Protein AF-G7GF65-F1 (afdb_monomer_lite)

Secondary structure (DSSP, 8-state):
--TTS-SS--PPPPP--SEEEETTEEEEEESSGGG-EEEEGGGTEEE--TT-EESB----TT--SHHHHHHHHHHHHHHHHT--SEE--SEE-TT---HHHHHHHHHHHHHHHHHHHHH-SSHHHHHHHHHHH-TT-B-HHHHHHHHHHHTTSS---

Structure (mmCIF, N/CA/C/O backbone):
data_AF-G7GF65-F1
#
_entry.id   AF-G7GF65-F1
#
loop_
_atom_site.group_PDB
_atom_site.id
_atom_site.type_symbol
_atom_site.label_atom_id
_atom_site.label_alt_id
_atom_site.label_comp_id
_atom_site.label_asym_id
_atom_site.label_entity_id
_atom_site.label_seq_id
_atom_site.pdbx_PDB_ins_code
_atom_site.Cartn_x
_atom_site.Cartn_y
_atom_site.Cartn_z
_atom_site.occupancy
_atom_site.B_iso_or_equiv
_atom_site.auth_seq_id
_atom_site.auth_comp_id
_atom_site.auth_asym_id
_atom_site.auth_atom_id
_atom_site.pdbx_PDB_model_num
ATOM 1 N N . MET A 1 1 ? 25.711 -28.243 7.981 1.00 64.56 1 MET A N 1
ATOM 2 C CA . MET A 1 1 ? 24.923 -28.020 6.746 1.00 64.56 1 MET A CA 1
ATOM 3 C C . MET A 1 1 ? 25.253 -29.138 5.763 1.00 64.56 1 MET A C 1
ATOM 5 O O . MET A 1 1 ? 26.380 -29.612 5.800 1.00 64.56 1 MET A O 1
ATOM 9 N N . GLY A 1 2 ? 24.280 -29.615 4.980 1.00 84.81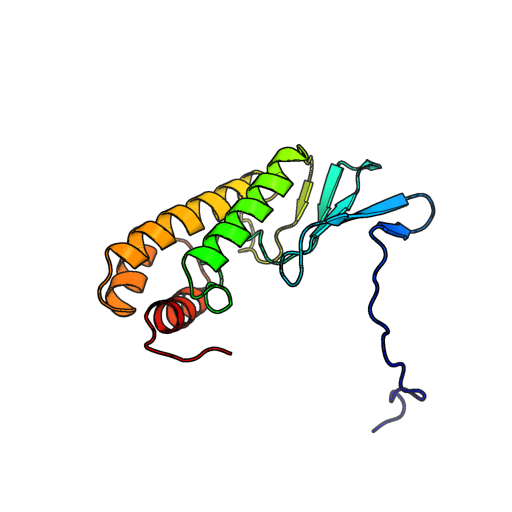 2 GLY A N 1
ATOM 10 C CA . GLY A 1 2 ? 24.457 -30.753 4.061 1.00 84.81 2 GLY A CA 1
ATOM 11 C C . GLY A 1 2 ? 25.065 -30.368 2.707 1.00 84.81 2 GLY A C 1
ATOM 12 O O . GLY A 1 2 ? 25.488 -29.232 2.514 1.00 84.81 2 GLY A O 1
ATOM 13 N N . ALA A 1 3 ? 25.050 -31.302 1.752 1.00 86.62 3 ALA A N 1
ATOM 14 C CA . ALA A 1 3 ? 25.662 -31.158 0.423 1.00 86.62 3 ALA A CA 1
ATOM 15 C C . ALA A 1 3 ? 25.156 -29.965 -0.422 1.00 86.62 3 ALA A C 1
ATOM 17 O O . ALA A 1 3 ? 25.845 -29.544 -1.343 1.00 86.62 3 ALA A O 1
ATOM 18 N N . ASN A 1 4 ? 23.993 -29.393 -0.091 1.00 85.19 4 ASN A N 1
ATOM 19 C CA . ASN A 1 4 ? 23.389 -28.256 -0.802 1.00 85.19 4 ASN A CA 1
ATOM 20 C C . ASN A 1 4 ? 23.669 -26.896 -0.139 1.00 85.19 4 ASN A C 1
ATOM 22 O O . ASN A 1 4 ? 23.006 -25.906 -0.444 1.00 85.19 4 ASN A O 1
ATOM 26 N N . ALA A 1 5 ? 24.597 -26.837 0.818 1.00 88.88 5 ALA A N 1
ATOM 27 C CA . ALA A 1 5 ? 24.979 -25.572 1.424 1.00 88.88 5 ALA A CA 1
ATOM 28 C C . ALA A 1 5 ? 25.674 -24.669 0.385 1.00 88.88 5 ALA A C 1
ATOM 30 O O . ALA A 1 5 ? 26.525 -25.160 -0.362 1.00 88.88 5 ALA A O 1
ATOM 31 N N . PRO A 1 6 ? 25.376 -23.357 0.346 1.00 86.44 6 PRO A N 1
ATOM 32 C CA . PRO A 1 6 ? 26.118 -22.424 -0.491 1.00 86.44 6 PRO A CA 1
ATOM 33 C C . PRO A 1 6 ? 27.617 -22.496 -0.177 1.00 86.44 6 PRO A C 1
ATOM 35 O O . PRO A 1 6 ? 28.022 -22.352 0.975 1.00 86.44 6 PRO A O 1
ATOM 38 N N . SER A 1 7 ? 28.453 -22.684 -1.199 1.00 89.62 7 SER A N 1
ATOM 39 C CA . SER A 1 7 ? 29.918 -22.694 -1.054 1.00 89.62 7 SER A CA 1
ATOM 40 C C . SER A 1 7 ? 30.519 -21.291 -0.919 1.00 89.62 7 SER A C 1
ATOM 42 O O . SER A 1 7 ? 31.698 -21.141 -0.601 1.00 89.62 7 SER A O 1
ATOM 44 N N . LYS A 1 8 ? 29.711 -20.252 -1.159 1.00 89.81 8 LYS A N 1
ATOM 45 C CA . LYS A 1 8 ? 30.100 -18.847 -1.085 1.00 89.81 8 LYS A CA 1
ATOM 46 C C . LYS A 1 8 ? 28.969 -18.020 -0.490 1.00 89.81 8 LYS A C 1
ATOM 48 O O . LYS A 1 8 ? 27.815 -18.152 -0.891 1.00 89.81 8 LYS A O 1
ATOM 53 N N . ILE A 1 9 ? 29.330 -17.115 0.412 1.00 88.50 9 ILE A N 1
ATOM 54 C CA . ILE A 1 9 ? 28.440 -16.051 0.870 1.00 88.50 9 ILE A CA 1
ATOM 55 C C . ILE A 1 9 ? 28.553 -14.901 -0.131 1.00 88.50 9 ILE A C 1
ATOM 57 O O . ILE A 1 9 ? 29.642 -14.376 -0.369 1.00 88.50 9 ILE A O 1
ATOM 61 N N . ILE A 1 10 ? 27.430 -14.526 -0.737 1.00 89.94 10 ILE A N 1
ATOM 62 C CA . ILE A 1 10 ? 27.323 -13.332 -1.575 1.00 89.94 10 ILE A CA 1
ATOM 63 C C . ILE A 1 10 ? 26.565 -12.293 -0.758 1.00 89.94 10 ILE A C 1
ATOM 65 O O . ILE A 1 10 ? 25.417 -12.523 -0.389 1.00 89.94 10 ILE A O 1
ATOM 69 N N . VAL A 1 11 ? 27.213 -11.165 -0.464 1.00 92.31 11 VAL A N 1
ATOM 70 C CA . VAL A 1 11 ? 26.577 -10.033 0.219 1.00 92.31 11 VAL A CA 1
ATOM 71 C C . VAL A 1 11 ? 26.022 -9.084 -0.848 1.00 92.31 11 VAL A C 1
ATOM 73 O O . VAL A 1 11 ? 26.811 -8.568 -1.645 1.00 92.31 11 VAL A O 1
ATOM 76 N N . PRO A 1 12 ? 24.698 -8.852 -0.909 1.00 91.62 12 PRO A N 1
ATOM 77 C CA . PRO A 1 12 ? 24.117 -7.898 -1.848 1.00 91.62 12 PRO A CA 1
ATOM 78 C C . PRO A 1 12 ? 24.614 -6.475 -1.577 1.00 91.62 12 PRO A C 1
ATOM 80 O O . PRO A 1 12 ? 24.731 -6.057 -0.426 1.00 91.62 12 PRO A O 1
ATOM 83 N N . GLN A 1 13 ? 24.869 -5.714 -2.640 1.00 93.06 13 GLN A N 1
ATOM 84 C CA . GLN A 1 13 ? 25.108 -4.274 -2.546 1.00 93.06 13 GLN A CA 1
ATOM 85 C C . GLN A 1 13 ? 23.817 -3.512 -2.837 1.00 93.06 13 GLN A C 1
ATOM 87 O O . GLN A 1 13 ? 22.997 -3.952 -3.645 1.00 93.06 13 GLN A O 1
ATOM 92 N N . ALA A 1 14 ? 23.645 -2.359 -2.188 1.00 91.25 14 ALA A N 1
ATOM 93 C CA . ALA A 1 14 ? 22.496 -1.499 -2.430 1.00 91.25 14 ALA A CA 1
ATOM 94 C C . ALA A 1 14 ? 22.466 -1.046 -3.896 1.00 91.25 14 ALA A C 1
ATOM 96 O O . ALA A 1 14 ? 23.435 -0.488 -4.412 1.00 91.25 14 ALA A O 1
ATOM 97 N N . TYR A 1 15 ? 21.334 -1.270 -4.555 1.00 91.94 15 TYR A N 1
ATOM 98 C CA . TYR A 1 15 ? 21.120 -0.828 -5.923 1.00 91.94 15 TYR A CA 1
ATOM 99 C C . TYR A 1 15 ? 20.572 0.602 -5.927 1.00 91.94 15 TYR A C 1
ATOM 101 O O . TYR A 1 15 ? 19.498 0.855 -5.387 1.00 91.94 15 TYR A O 1
ATOM 109 N N . THR A 1 16 ? 21.313 1.544 -6.512 1.00 92.81 16 THR A N 1
ATOM 110 C CA . THR A 1 16 ? 20.993 2.986 -6.453 1.00 92.81 16 THR A CA 1
ATOM 111 C C . THR A 1 16 ? 20.549 3.578 -7.789 1.00 92.81 16 THR A C 1
ATOM 113 O O . THR A 1 16 ? 20.157 4.746 -7.849 1.00 92.81 16 THR A O 1
ATOM 116 N N . ALA A 1 17 ? 20.595 2.800 -8.874 1.00 95.56 17 ALA A N 1
ATOM 117 C CA . ALA A 1 17 ? 20.122 3.263 -10.170 1.00 95.56 17 ALA A CA 1
ATOM 118 C C . ALA A 1 17 ? 18.590 3.373 -10.189 1.00 95.56 17 ALA A C 1
ATOM 120 O O . ALA A 1 17 ? 17.880 2.687 -9.458 1.00 95.56 17 ALA A O 1
ATOM 121 N N . LYS A 1 18 ? 18.072 4.235 -11.068 1.00 96.75 18 LYS A N 1
ATOM 122 C CA . LYS A 1 18 ? 16.625 4.458 -11.235 1.00 96.75 18 LYS A CA 1
ATOM 123 C C . LYS A 1 18 ? 15.968 3.489 -12.214 1.00 96.75 18 LYS A C 1
ATOM 125 O O . LYS A 1 18 ? 14.764 3.563 -12.428 1.00 96.75 18 LYS A O 1
ATOM 130 N N . THR A 1 19 ? 16.747 2.620 -12.844 1.00 97.44 19 THR A N 1
ATOM 131 C CA . THR A 1 19 ? 16.258 1.697 -13.864 1.00 97.44 19 THR A CA 1
ATOM 132 C C . THR A 1 19 ? 16.988 0.374 -13.765 1.00 97.44 19 THR A C 1
ATOM 134 O O . THR A 1 19 ? 18.210 0.382 -13.648 1.00 97.44 19 THR A O 1
ATOM 137 N N . LEU A 1 20 ? 16.262 -0.729 -13.907 1.00 96.12 20 LEU A N 1
ATOM 138 C CA . LEU A 1 20 ? 16.810 -2.048 -14.196 1.00 96.12 20 LEU A CA 1
ATOM 139 C C . LEU A 1 20 ? 16.743 -2.288 -15.708 1.00 96.12 20 LEU A C 1
ATOM 141 O O . LEU A 1 20 ? 15.831 -1.812 -16.392 1.00 96.12 20 LEU A O 1
ATOM 145 N N . LYS A 1 21 ? 17.712 -3.041 -16.223 1.00 96.38 21 LYS A N 1
ATOM 146 C CA . LYS A 1 21 ? 17.701 -3.555 -17.591 1.00 96.38 21 LYS A CA 1
ATOM 147 C C . LYS A 1 21 ? 17.469 -5.054 -17.543 1.00 96.38 21 LYS A C 1
ATOM 149 O O . LYS A 1 21 ? 18.194 -5.759 -1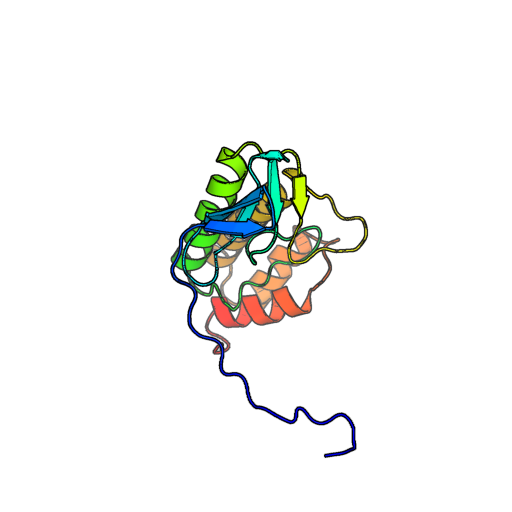6.845 1.00 96.38 21 LYS A O 1
ATOM 154 N N . LEU A 1 22 ? 16.470 -5.512 -18.284 1.00 94.94 22 LEU A N 1
ATOM 155 C CA . LEU A 1 22 ? 16.213 -6.926 -18.515 1.00 94.94 22 LEU A CA 1
ATOM 156 C C . LEU A 1 22 ? 16.145 -7.115 -20.024 1.00 94.94 22 LEU A C 1
ATOM 158 O O . LEU A 1 22 ? 15.166 -6.722 -20.647 1.00 94.94 22 LEU A O 1
ATOM 162 N N . GLU A 1 23 ? 17.219 -7.644 -20.610 1.00 95.12 23 GLU A N 1
ATOM 163 C CA . GLU A 1 23 ? 17.373 -7.718 -22.067 1.00 95.12 23 GLU A CA 1
ATOM 164 C C . GLU A 1 23 ? 17.172 -6.333 -22.721 1.00 95.12 23 GLU A C 1
ATOM 166 O O . GLU A 1 23 ? 17.880 -5.377 -22.390 1.00 95.12 23 GLU A O 1
ATOM 171 N N . ASN A 1 24 ? 16.192 -6.215 -23.622 1.00 94.75 24 ASN A N 1
ATOM 172 C CA . ASN A 1 24 ? 15.843 -4.978 -24.320 1.00 94.75 24 ASN A CA 1
ATOM 173 C C . ASN A 1 24 ? 14.850 -4.103 -23.532 1.00 94.75 24 ASN A C 1
ATOM 175 O O . ASN A 1 24 ? 14.560 -2.978 -23.944 1.00 94.75 24 ASN A O 1
ATOM 179 N N . GLU A 1 25 ? 14.359 -4.578 -22.386 1.00 96.75 25 GLU A N 1
ATOM 180 C CA . GLU A 1 25 ? 13.370 -3.885 -21.571 1.00 96.75 25 GLU A CA 1
ATOM 181 C C . GLU A 1 25 ? 14.016 -2.937 -20.560 1.00 96.75 25 GLU A C 1
ATOM 183 O O . GLU A 1 25 ? 15.017 -3.237 -19.898 1.00 96.75 25 GLU A O 1
ATOM 188 N N . THR A 1 26 ? 13.401 -1.763 -20.418 1.00 97.75 26 THR A N 1
ATOM 189 C CA . THR A 1 26 ? 13.708 -0.820 -19.338 1.00 97.75 26 THR A CA 1
ATOM 190 C C . THR A 1 26 ? 12.635 -0.938 -18.274 1.00 97.75 26 THR A C 1
ATOM 192 O O . THR A 1 26 ? 11.463 -0.705 -18.557 1.00 97.75 26 THR A O 1
ATOM 195 N N . ILE A 1 27 ? 13.043 -1.239 -17.047 1.00 98.38 27 ILE A N 1
ATOM 196 C CA . ILE A 1 27 ? 12.159 -1.250 -15.885 1.00 98.38 27 ILE A CA 1
ATOM 197 C C . ILE A 1 27 ? 12.540 -0.053 -15.023 1.00 98.38 27 ILE A C 1
ATOM 199 O O . ILE A 1 27 ? 13.659 0.025 -14.524 1.00 98.38 27 ILE A O 1
ATOM 203 N N . GLU A 1 28 ? 11.635 0.896 -14.851 1.00 98.38 28 GLU A N 1
ATOM 204 C CA . GLU A 1 28 ? 11.846 2.059 -13.997 1.00 98.38 28 GLU A CA 1
ATOM 205 C C . GLU A 1 28 ? 11.578 1.709 -12.532 1.00 98.38 28 GLU A C 1
ATOM 207 O O . GLU A 1 28 ? 10.552 1.121 -12.197 1.00 98.38 28 GLU A O 1
ATOM 212 N N . ILE A 1 29 ? 12.481 2.124 -11.647 1.00 97.50 29 ILE A N 1
ATOM 213 C CA . ILE A 1 29 ? 12.312 2.067 -10.196 1.00 97.50 29 ILE A CA 1
ATOM 214 C C . ILE A 1 29 ? 11.756 3.421 -9.747 1.00 97.50 29 ILE A C 1
ATOM 216 O O . ILE A 1 29 ? 12.404 4.462 -9.893 1.00 97.50 29 ILE A O 1
ATOM 220 N N . LYS A 1 30 ? 10.541 3.413 -9.201 1.00 97.31 30 LYS A N 1
ATOM 221 C CA . LYS A 1 30 ? 9.804 4.600 -8.745 1.00 97.31 30 LYS A CA 1
ATOM 222 C C . LYS A 1 30 ? 9.464 4.489 -7.260 1.00 97.31 30 LYS A C 1
ATOM 224 O O . LYS A 1 30 ? 9.615 3.433 -6.663 1.00 97.31 30 LYS A O 1
ATOM 229 N N . GLY A 1 31 ? 8.999 5.585 -6.663 1.00 93.75 31 GLY A N 1
ATOM 230 C CA . GLY A 1 31 ? 8.695 5.654 -5.229 1.00 93.75 31 GLY A CA 1
ATOM 231 C C . GLY A 1 31 ? 9.920 5.992 -4.378 1.00 93.75 31 GLY A C 1
ATOM 232 O O . GLY A 1 31 ? 10.937 6.461 -4.894 1.00 93.75 31 GLY A O 1
ATOM 233 N N . GLN A 1 32 ? 9.795 5.826 -3.063 1.00 90.38 32 GLN A N 1
ATOM 234 C CA . GLN A 1 32 ? 10.856 6.109 -2.096 1.00 90.38 32 GLN A CA 1
ATOM 235 C C . GLN A 1 32 ? 10.827 5.066 -0.981 1.00 90.38 32 GLN A C 1
ATOM 237 O O . GLN A 1 32 ? 9.749 4.722 -0.499 1.00 90.38 32 GLN A O 1
ATOM 242 N N . LYS A 1 33 ? 12.016 4.628 -0.552 1.00 89.50 33 LYS A N 1
ATOM 243 C CA . LYS A 1 33 ? 12.213 3.679 0.549 1.00 89.50 33 LYS A CA 1
ATOM 244 C C . LYS A 1 33 ? 11.347 2.412 0.390 1.00 89.50 33 LYS A C 1
ATOM 246 O O . LYS A 1 33 ? 11.433 1.741 -0.631 1.00 89.50 33 LYS A O 1
ATOM 251 N N . GLU A 1 34 ? 10.508 2.092 1.370 1.00 89.56 34 GLU A N 1
ATOM 252 C CA . GLU A 1 34 ? 9.654 0.903 1.420 1.00 89.56 34 GLU A CA 1
ATOM 253 C C . GLU A 1 34 ? 8.474 0.988 0.432 1.00 89.56 34 GLU A C 1
ATOM 255 O O . GLU A 1 34 ? 7.900 -0.030 0.052 1.00 89.56 34 GLU A O 1
ATOM 260 N N . LEU A 1 35 ? 8.145 2.193 -0.049 1.00 95.00 35 LEU A N 1
ATOM 261 C CA . LEU A 1 35 ? 7.084 2.457 -1.030 1.00 95.00 35 LEU A CA 1
ATOM 262 C C . LEU A 1 35 ? 7.600 2.462 -2.476 1.00 95.00 35 LEU A C 1
ATOM 264 O O . LEU A 1 35 ? 6.987 3.051 -3.371 1.00 95.00 35 LEU A O 1
ATOM 268 N N . THR A 1 36 ? 8.747 1.828 -2.715 1.00 95.75 36 THR A N 1
ATOM 269 C CA . THR A 1 36 ? 9.287 1.633 -4.057 1.00 95.75 36 THR A CA 1
ATOM 270 C C . THR A 1 36 ? 8.467 0.610 -4.848 1.00 95.75 36 THR A C 1
ATOM 272 O O . THR A 1 36 ? 8.083 -0.433 -4.328 1.00 95.75 36 THR A O 1
ATOM 275 N N . TYR A 1 37 ? 8.218 0.903 -6.124 1.00 97.38 37 TYR A N 1
ATOM 276 C CA . TYR A 1 37 ? 7.532 0.025 -7.076 1.00 97.38 37 TYR A CA 1
ATOM 277 C C . TYR A 1 37 ? 8.219 0.074 -8.444 1.00 97.38 37 TYR A C 1
ATOM 279 O O . TYR A 1 37 ? 8.963 1.015 -8.745 1.00 97.38 37 TYR A O 1
ATOM 287 N N . LEU A 1 38 ? 7.969 -0.935 -9.279 1.00 97.75 38 LEU A N 1
ATOM 288 C CA . LEU A 1 38 ? 8.528 -1.022 -10.624 1.00 97.75 38 LEU A CA 1
ATOM 289 C C . LEU A 1 38 ? 7.482 -0.628 -11.663 1.00 97.75 38 LEU A C 1
ATOM 291 O O . LEU A 1 38 ? 6.329 -1.052 -11.595 1.00 97.75 38 LEU A O 1
ATOM 295 N N . TRP A 1 39 ? 7.897 0.167 -12.641 1.00 98.38 39 TRP A N 1
ATOM 296 C CA . TRP A 1 39 ? 7.104 0.533 -13.807 1.00 98.38 39 TRP A CA 1
ATOM 297 C C . TRP A 1 39 ? 7.780 0.007 -15.067 1.00 98.38 39 TRP A C 1
ATOM 299 O O . TRP A 1 39 ? 8.956 0.273 -15.297 1.00 98.38 39 TRP A O 1
ATOM 309 N N . ILE A 1 40 ? 7.035 -0.732 -15.883 1.00 98.25 40 ILE A N 1
ATOM 310 C CA . ILE A 1 40 ? 7.512 -1.309 -17.141 1.00 98.25 40 ILE A CA 1
ATOM 311 C C . ILE A 1 40 ? 6.766 -0.596 -18.280 1.00 98.25 40 ILE A C 1
ATOM 313 O O . ILE A 1 40 ? 5.619 -0.956 -18.568 1.00 98.25 40 ILE A O 1
ATOM 317 N N . PRO A 1 41 ? 7.355 0.446 -18.908 1.00 98.06 41 PRO A N 1
ATOM 318 C CA . PRO A 1 41 ? 6.639 1.307 -19.849 1.00 98.06 41 PRO A CA 1
ATOM 319 C C . PRO A 1 41 ? 6.138 0.583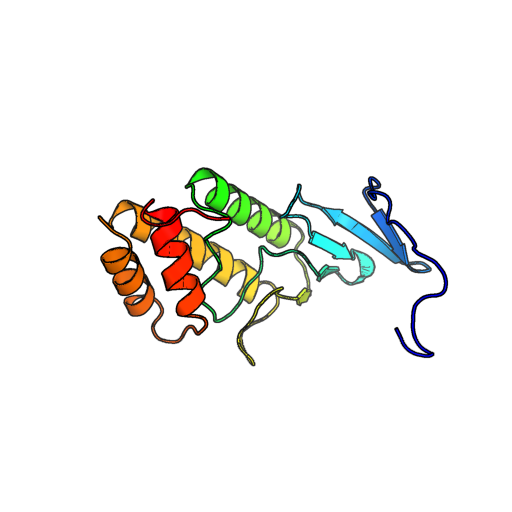 -21.102 1.00 98.06 41 PRO A C 1
ATOM 321 O O . PRO A 1 41 ? 5.036 0.872 -21.568 1.00 98.06 41 PRO A O 1
ATOM 324 N N . SER A 1 42 ? 6.924 -0.360 -21.628 1.00 97.75 42 SER A N 1
ATOM 325 C CA . SER A 1 42 ? 6.635 -1.108 -22.862 1.00 97.75 42 SER A CA 1
ATOM 326 C C . SER A 1 42 ? 5.311 -1.872 -22.804 1.00 97.75 42 SER A C 1
ATOM 328 O O . SER A 1 42 ? 4.565 -1.886 -23.780 1.00 97.75 42 SER A O 1
ATOM 330 N N . VAL A 1 43 ? 4.983 -2.433 -21.638 1.00 97.19 43 VAL A N 1
ATOM 331 C CA . VAL A 1 43 ? 3.747 -3.196 -21.382 1.00 97.19 43 VAL A CA 1
ATOM 332 C C . VAL A 1 43 ? 2.782 -2.480 -20.435 1.00 97.19 43 VAL A C 1
ATOM 334 O O . VAL A 1 43 ? 1.777 -3.046 -20.011 1.00 97.19 43 VAL A O 1
ATOM 337 N N . LYS A 1 44 ? 3.087 -1.229 -20.075 1.00 98.06 44 LYS A N 1
ATOM 338 C CA . LYS A 1 44 ? 2.318 -0.409 -19.132 1.00 98.06 44 LYS A CA 1
ATOM 339 C C . LYS A 1 44 ? 1.938 -1.156 -17.847 1.00 98.06 44 LYS A C 1
ATOM 341 O O . LYS A 1 44 ? 0.788 -1.083 -17.399 1.00 98.06 44 LYS A O 1
ATOM 346 N N . ALA A 1 45 ? 2.900 -1.865 -17.259 1.00 98.00 45 ALA A N 1
ATOM 347 C CA . ALA A 1 45 ? 2.690 -2.666 -16.059 1.00 98.00 45 ALA A CA 1
ATOM 348 C C . ALA A 1 45 ? 3.353 -2.037 -14.832 1.00 98.00 45 ALA A C 1
ATOM 350 O O . ALA A 1 45 ? 4.525 -1.661 -14.877 1.00 98.00 45 ALA A O 1
ATOM 351 N N . VAL A 1 46 ? 2.613 -1.963 -13.726 1.00 98.12 46 VAL A N 1
ATOM 352 C CA . VAL A 1 46 ? 3.173 -1.716 -12.394 1.00 98.12 46 VAL A CA 1
ATOM 353 C C . VAL A 1 46 ? 3.251 -3.039 -11.647 1.00 98.12 46 VAL A C 1
ATOM 355 O O . VAL A 1 46 ? 2.247 -3.740 -11.506 1.00 98.12 46 VAL A O 1
ATOM 358 N N . VAL A 1 47 ? 4.448 -3.378 -11.178 1.00 95.31 47 VAL A N 1
ATOM 359 C CA . VAL A 1 47 ? 4.715 -4.617 -10.444 1.00 95.31 47 VAL A CA 1
ATOM 360 C C . VAL A 1 47 ? 5.575 -4.342 -9.220 1.00 95.31 47 VAL A C 1
ATOM 362 O O . VAL A 1 47 ? 6.362 -3.392 -9.185 1.00 95.31 47 VAL A O 1
ATOM 365 N N . GLY A 1 48 ? 5.436 -5.207 -8.221 1.00 84.50 48 GLY A N 1
ATOM 366 C CA . GLY A 1 48 ? 6.126 -5.056 -6.949 1.00 84.50 48 GLY A CA 1
ATOM 367 C C . GLY A 1 48 ? 5.671 -3.828 -6.154 1.00 84.50 48 GLY A C 1
ATOM 368 O O . GLY A 1 48 ? 4.822 -3.045 -6.579 1.00 84.50 48 GLY A O 1
ATOM 369 N N . GLY A 1 49 ? 6.278 -3.674 -4.980 1.00 79.69 49 GLY A N 1
ATOM 370 C CA . GLY A 1 49 ? 5.961 -2.613 -4.032 1.00 79.69 49 GLY A CA 1
ATOM 371 C C . GLY A 1 49 ? 4.746 -2.931 -3.165 1.00 79.69 49 GLY A C 1
ATOM 372 O O . GLY A 1 49 ? 3.701 -3.358 -3.644 1.00 79.69 49 GLY A O 1
ATOM 373 N N . ILE A 1 50 ? 4.859 -2.625 -1.876 1.00 89.25 50 ILE A N 1
ATOM 374 C CA . ILE A 1 50 ? 3.834 -2.901 -0.863 1.00 89.25 50 ILE A CA 1
ATOM 375 C C . ILE A 1 50 ? 2.504 -2.120 -0.965 1.00 89.25 50 ILE A C 1
ATOM 377 O O . ILE A 1 50 ? 1.530 -2.600 -0.383 1.00 89.25 50 ILE A O 1
ATOM 381 N N . PRO A 1 51 ? 2.381 -0.942 -1.626 1.00 92.12 51 PRO A N 1
ATOM 382 C CA . PRO A 1 51 ? 1.225 -0.079 -1.380 1.00 92.12 51 PRO A CA 1
ATOM 383 C C . PRO A 1 51 ? -0.087 -0.610 -1.973 1.00 92.12 51 PRO A C 1
ATOM 385 O O . PRO A 1 51 ? -1.152 -0.192 -1.525 1.00 92.12 51 PRO A O 1
ATOM 388 N N . VAL A 1 52 ? -0.038 -1.499 -2.975 1.00 96.88 52 VAL A N 1
ATOM 389 C CA . VAL A 1 52 ? -1.237 -2.029 -3.645 1.00 96.88 52 VAL A CA 1
ATOM 390 C C . VAL A 1 52 ? -1.667 -3.339 -2.994 1.00 96.88 52 VAL A C 1
ATOM 392 O O . VAL A 1 52 ? -0.971 -4.348 -3.094 1.00 96.88 52 VAL A O 1
ATOM 395 N N . SER A 1 53 ? -2.844 -3.334 -2.374 1.00 96.50 53 SER A N 1
ATOM 396 C CA . SER A 1 53 ? -3.515 -4.529 -1.856 1.00 96.50 53 SER A CA 1
ATOM 397 C C . SER A 1 53 ? -4.926 -4.663 -2.433 1.00 96.50 53 SER A C 1
ATOM 399 O O . SER A 1 53 ? -5.478 -3.696 -2.957 1.00 96.50 53 SER A O 1
ATOM 401 N N . SER A 1 54 ? -5.537 -5.848 -2.353 1.00 97.56 54 SER A N 1
ATOM 402 C CA . SER A 1 54 ? -6.906 -6.046 -2.850 1.00 97.56 54 SER A CA 1
ATOM 403 C C . SER A 1 54 ? -7.694 -7.097 -2.073 1.00 97.56 54 SER A C 1
ATOM 405 O O . SER A 1 54 ? -7.228 -8.212 -1.853 1.00 97.56 54 SER A O 1
ATOM 407 N N . GLY A 1 55 ? -8.921 -6.759 -1.669 1.00 97.81 55 GLY A N 1
ATOM 408 C CA . GLY A 1 55 ? -9.833 -7.711 -1.025 1.00 97.81 55 GLY A CA 1
ATOM 409 C C . GLY A 1 55 ? -9.420 -8.164 0.383 1.00 97.81 55 GLY A C 1
ATOM 410 O O . GLY A 1 55 ? -9.956 -9.156 0.878 1.00 97.81 55 GLY A O 1
ATOM 411 N N . ILE A 1 56 ? -8.513 -7.434 1.035 1.00 98.50 56 ILE A N 1
ATOM 412 C CA . ILE A 1 56 ? -7.998 -7.705 2.384 1.00 98.50 56 ILE A CA 1
ATOM 413 C C . ILE A 1 56 ? -7.949 -6.421 3.213 1.00 98.50 56 ILE A C 1
ATOM 415 O O . ILE A 1 56 ? -7.903 -5.323 2.651 1.00 98.50 56 ILE A O 1
ATOM 419 N N . HIS A 1 57 ? -7.909 -6.546 4.537 1.00 98.50 57 HIS A N 1
ATOM 420 C CA . HIS A 1 57 ? -7.514 -5.438 5.400 1.00 98.50 57 HIS A CA 1
ATOM 421 C C . HIS A 1 57 ? -6.026 -5.117 5.203 1.00 98.50 57 HIS A C 1
ATOM 423 O O . HIS A 1 57 ? -5.176 -5.993 5.344 1.00 98.50 57 HIS A O 1
ATOM 429 N N . LEU A 1 58 ? -5.708 -3.862 4.863 1.00 97.50 58 LEU A N 1
ATOM 430 C CA . LEU A 1 58 ? -4.324 -3.446 4.611 1.00 97.50 58 LEU A CA 1
ATOM 431 C C . LEU A 1 58 ? -3.491 -3.456 5.900 1.00 97.50 58 LEU A C 1
ATOM 433 O O . LEU A 1 58 ? -3.973 -3.061 6.964 1.00 97.50 58 LEU A O 1
ATOM 437 N N . TRP A 1 59 ? -2.221 -3.836 5.762 1.00 96.44 59 TRP A N 1
ATOM 438 C CA . TRP A 1 59 ? -1.221 -3.807 6.825 1.00 96.44 59 TRP A CA 1
ATOM 439 C C . TRP A 1 59 ? -0.847 -2.365 7.187 1.00 96.44 59 TRP A C 1
ATOM 441 O O . TRP A 1 59 ? -0.133 -1.692 6.447 1.00 96.44 59 TRP A O 1
ATOM 451 N N . THR A 1 60 ? -1.354 -1.867 8.317 1.00 97.31 60 THR A N 1
ATOM 452 C CA . THR A 1 60 ? -1.134 -0.477 8.757 1.00 97.31 60 THR A CA 1
ATOM 453 C C . THR A 1 60 ? -0.103 -0.332 9.873 1.00 97.31 60 THR A C 1
ATOM 455 O O . THR A 1 60 ? 0.177 0.798 10.274 1.00 97.31 60 THR A O 1
ATOM 458 N N . ALA A 1 61 ? 0.490 -1.433 10.345 1.00 97.31 61 ALA A N 1
ATOM 459 C CA . ALA A 1 61 ? 1.483 -1.419 11.418 1.00 97.31 61 ALA A CA 1
ATOM 460 C C . ALA A 1 61 ? 2.762 -0.658 11.029 1.00 97.31 61 ALA A C 1
ATOM 462 O O . ALA A 1 61 ? 3.263 0.127 11.826 1.00 97.31 61 ALA A O 1
ATOM 463 N N . ASP A 1 62 ? 3.215 -0.789 9.777 1.00 95.25 62 ASP A N 1
ATOM 464 C CA . ASP A 1 62 ? 4.349 -0.019 9.229 1.00 95.25 62 ASP A CA 1
ATOM 465 C C . ASP A 1 62 ? 3.995 1.446 8.916 1.00 95.25 62 ASP A C 1
ATOM 467 O O . ASP A 1 62 ? 4.852 2.243 8.544 1.00 95.25 62 ASP A O 1
ATOM 471 N N . THR A 1 63 ? 2.719 1.820 9.058 1.00 95.69 63 THR A N 1
ATOM 472 C CA . THR A 1 63 ? 2.214 3.175 8.793 1.00 95.69 63 THR A CA 1
ATOM 473 C C . THR A 1 63 ? 1.413 3.717 9.986 1.00 95.69 63 THR A C 1
ATOM 475 O O . THR A 1 63 ? 0.217 4.032 9.855 1.00 95.69 63 THR A O 1
ATOM 478 N N . PRO A 1 64 ? 2.029 3.798 11.181 1.00 96.38 64 PRO A N 1
ATOM 479 C CA . PRO A 1 64 ? 1.324 4.125 12.416 1.00 96.38 64 PRO A CA 1
ATOM 480 C C . PRO A 1 64 ? 0.732 5.538 12.391 1.00 96.38 64 PRO A C 1
ATOM 482 O O . PRO A 1 64 ? -0.352 5.777 12.937 1.00 96.38 64 PRO A O 1
ATOM 485 N N . THR A 1 65 ? 1.384 6.487 11.715 1.00 97.75 65 THR A N 1
ATOM 486 C CA . THR A 1 65 ? 0.968 7.891 11.725 1.00 97.75 65 THR A CA 1
ATOM 487 C C . THR A 1 65 ? 0.082 8.263 10.534 1.00 97.75 65 THR A C 1
ATOM 489 O O . THR A 1 65 ? 0.092 7.632 9.475 1.00 97.75 65 THR A O 1
ATOM 492 N N . THR A 1 66 ? -0.681 9.352 10.684 1.00 98.06 66 THR A N 1
ATOM 493 C CA . THR A 1 66 ? -1.437 9.964 9.576 1.00 98.06 66 THR A CA 1
ATOM 494 C C . THR A 1 66 ? -0.531 10.327 8.398 1.00 98.06 66 THR A C 1
ATOM 496 O O . THR A 1 66 ? -0.945 10.198 7.246 1.00 98.06 66 THR A O 1
ATOM 499 N N . LYS A 1 67 ? 0.703 10.772 8.672 1.00 97.88 67 LYS A N 1
ATOM 500 C CA . LYS A 1 67 ? 1.668 11.129 7.631 1.00 97.88 67 LYS A CA 1
ATOM 501 C C . LYS A 1 67 ? 2.066 9.899 6.817 1.00 97.88 67 LYS A C 1
ATOM 503 O O . LYS A 1 67 ? 1.997 9.962 5.594 1.00 97.88 67 LYS A O 1
ATOM 508 N N . ASP A 1 68 ? 2.381 8.788 7.477 1.00 96.94 68 ASP A N 1
ATOM 509 C CA . ASP A 1 68 ? 2.809 7.556 6.801 1.00 96.94 68 ASP A CA 1
ATOM 510 C C . ASP A 1 68 ? 1.706 7.043 5.868 1.00 96.94 68 ASP A C 1
ATOM 512 O O . ASP A 1 68 ? 1.934 6.800 4.684 1.00 96.94 68 ASP A O 1
ATOM 516 N N . ARG A 1 69 ? 0.458 6.988 6.355 1.00 97.81 69 ARG A N 1
ATOM 517 C CA . ARG A 1 69 ? -0.691 6.586 5.524 1.00 97.81 69 ARG A CA 1
ATOM 518 C C . ARG A 1 69 ? -0.929 7.536 4.349 1.00 97.81 69 ARG A C 1
ATOM 520 O O . ARG A 1 69 ? -1.285 7.086 3.259 1.00 97.81 69 ARG A O 1
ATOM 527 N N . ALA A 1 70 ? -0.718 8.840 4.534 1.00 98.25 70 ALA A N 1
ATOM 528 C CA . ALA A 1 70 ? -0.811 9.812 3.447 1.00 98.25 70 ALA A CA 1
ATOM 529 C C . ALA A 1 70 ? 0.293 9.617 2.389 1.00 98.25 70 ALA A C 1
ATOM 531 O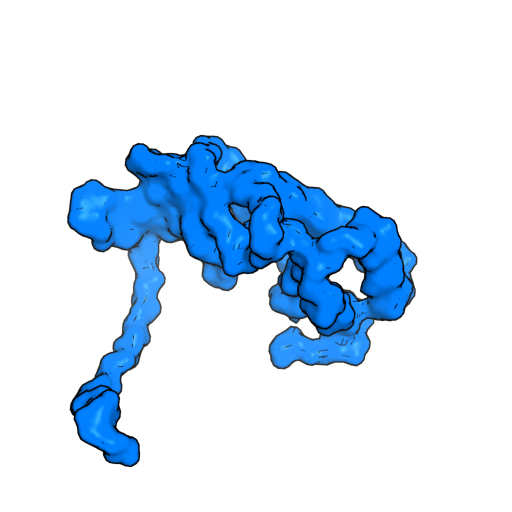 O . ALA A 1 70 ? 0.035 9.811 1.199 1.00 98.25 70 ALA A O 1
ATOM 532 N N . GLU A 1 71 ? 1.496 9.193 2.785 1.00 97.94 71 GLU A N 1
ATOM 533 C CA . GLU A 1 71 ? 2.583 8.849 1.859 1.00 97.94 71 GLU A CA 1
ATOM 534 C C . GLU A 1 71 ? 2.258 7.595 1.031 1.00 97.94 71 GLU A C 1
ATOM 536 O O . GLU A 1 71 ? 2.505 7.580 -0.183 1.00 97.94 71 GLU A O 1
ATOM 541 N N . VAL A 1 72 ? 1.602 6.591 1.628 1.00 97.94 72 VAL A N 1
ATOM 542 C CA . VAL A 1 72 ? 1.077 5.432 0.880 1.00 97.94 72 VAL A CA 1
ATOM 543 C C . VAL A 1 72 ? 0.034 5.868 -0.147 1.00 97.94 72 VAL A C 1
ATOM 545 O O . VAL A 1 72 ? 0.147 5.517 -1.323 1.00 97.94 72 VAL A O 1
ATOM 548 N N . ILE A 1 73 ? -0.939 6.699 0.252 1.00 98.44 73 ILE A N 1
ATOM 549 C CA . ILE A 1 73 ? -1.955 7.236 -0.670 1.00 98.44 73 ILE A CA 1
ATOM 550 C C . ILE A 1 73 ? -1.290 8.011 -1.813 1.00 98.44 73 ILE A C 1
ATOM 552 O O . ILE A 1 73 ? -1.622 7.792 -2.975 1.00 98.44 73 ILE A O 1
ATOM 556 N N . LYS A 1 74 ? -0.310 8.874 -1.523 1.00 98.25 74 LYS A N 1
ATOM 557 C CA . LYS A 1 74 ? 0.433 9.615 -2.555 1.00 98.25 74 LYS A CA 1
ATOM 558 C C . LYS A 1 74 ? 1.141 8.677 -3.536 1.00 98.25 74 LYS A C 1
ATOM 560 O O . LYS A 1 74 ? 1.169 8.950 -4.737 1.00 98.25 74 LYS A O 1
ATOM 565 N N . THR A 1 75 ? 1.695 7.572 -3.044 1.00 98.19 75 THR A N 1
ATOM 566 C CA . THR A 1 75 ? 2.334 6.554 -3.888 1.00 98.19 75 THR A CA 1
ATOM 567 C C . THR A 1 75 ? 1.312 5.876 -4.800 1.00 98.19 75 THR A C 1
ATOM 569 O O . THR A 1 75 ? 1.546 5.782 -6.007 1.00 98.19 75 THR A O 1
ATOM 572 N N . LEU A 1 76 ? 0.146 5.498 -4.272 1.00 98.31 76 LEU A N 1
ATOM 573 C CA . LEU A 1 76 ? -0.959 4.925 -5.050 1.00 98.31 76 LEU A CA 1
ATOM 574 C C . LEU A 1 76 ? -1.489 5.886 -6.125 1.00 98.31 76 LEU A C 1
ATOM 576 O O . LEU A 1 76 ? -1.699 5.483 -7.269 1.00 98.31 76 LEU A O 1
ATOM 580 N N . GLU A 1 77 ? -1.633 7.172 -5.805 1.00 98.50 77 GLU A N 1
ATOM 581 C CA . GLU A 1 77 ? -2.015 8.193 -6.790 1.00 98.50 77 GLU A CA 1
ATOM 582 C C . GLU A 1 77 ? -0.933 8.360 -7.875 1.00 98.50 77 GLU A C 1
ATOM 584 O O . GLU A 1 77 ? -1.249 8.544 -9.052 1.00 98.50 77 GLU A O 1
ATOM 589 N N . SER A 1 78 ? 0.353 8.212 -7.526 1.00 98.25 78 SER A N 1
ATOM 590 C CA . SER A 1 78 ? 1.442 8.222 -8.514 1.00 98.25 78 SER A CA 1
ATOM 591 C C . SER A 1 78 ? 1.388 7.024 -9.470 1.00 98.25 78 SER A C 1
ATOM 593 O O . SER A 1 78 ? 1.658 7.190 -10.657 1.00 98.25 78 SER A O 1
ATOM 595 N N . ILE A 1 79 ? 0.982 5.845 -8.979 1.00 98.44 79 ILE A N 1
ATOM 596 C CA . ILE A 1 79 ? 0.733 4.651 -9.801 1.00 98.44 79 ILE A CA 1
ATOM 597 C C . ILE A 1 79 ? -0.428 4.919 -10.761 1.00 98.44 79 ILE A C 1
ATOM 599 O O . ILE A 1 79 ? -0.314 4.688 -11.963 1.00 98.44 79 ILE A O 1
ATOM 603 N N . LYS A 1 80 ? -1.532 5.475 -10.254 1.00 97.88 80 LYS A N 1
ATOM 604 C CA . LYS A 1 80 ? -2.707 5.823 -11.061 1.00 97.88 80 LYS A CA 1
ATOM 605 C C . LYS A 1 80 ? -2.376 6.828 -12.170 1.00 97.88 80 LYS A C 1
ATOM 607 O O . LYS A 1 80 ? -2.857 6.680 -13.294 1.00 97.88 80 LYS A O 1
ATOM 612 N N . ALA A 1 81 ? -1.510 7.803 -11.891 1.00 98.31 81 ALA A N 1
ATOM 613 C CA . ALA A 1 81 ? -1.069 8.805 -12.861 1.00 98.31 81 ALA A CA 1
ATOM 614 C C . ALA A 1 81 ? -0.296 8.217 -14.060 1.00 98.31 81 ALA A C 1
ATOM 616 O O . ALA A 1 81 ? -0.300 8.823 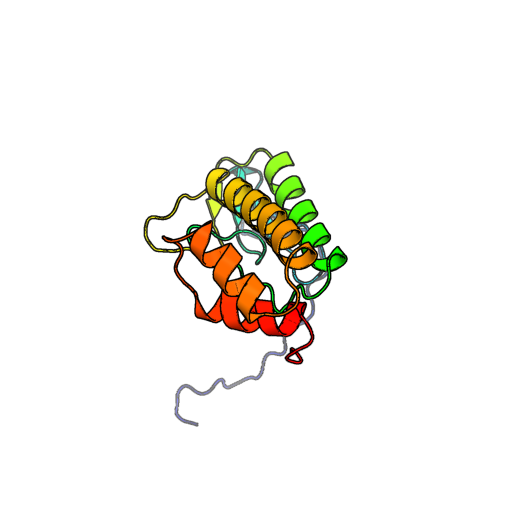-15.133 1.00 98.31 81 ALA A O 1
ATOM 617 N N . LEU A 1 82 ? 0.311 7.030 -13.920 1.00 98.12 82 LEU A N 1
ATOM 618 C CA . LEU A 1 82 ? 0.983 6.325 -15.023 1.00 98.12 82 LEU A CA 1
ATOM 619 C C . LEU A 1 82 ? 0.004 5.740 -16.051 1.00 98.12 82 LEU A C 1
ATOM 621 O O . LEU A 1 82 ? 0.431 5.347 -17.135 1.00 98.12 82 LEU A O 1
ATOM 625 N N . LYS A 1 83 ? -1.299 5.692 -15.733 1.00 97.88 83 LYS A N 1
ATOM 626 C CA . LYS A 1 83 ? -2.343 5.046 -16.547 1.00 97.88 83 LYS A CA 1
ATOM 627 C C . LYS A 1 83 ? -1.948 3.607 -16.949 1.00 97.88 83 LYS A C 1
ATOM 629 O O . LYS A 1 83 ? -1.919 3.297 -18.146 1.00 97.88 83 LYS A O 1
ATOM 634 N N . PRO A 1 84 ? -1.603 2.745 -15.971 1.00 97.88 84 PRO A N 1
ATOM 635 C CA . PRO A 1 84 ? -1.191 1.373 -16.237 1.00 97.88 84 PRO A CA 1
ATOM 636 C C . PRO A 1 84 ? -2.321 0.574 -16.892 1.00 97.88 84 PRO A C 1
ATOM 638 O O . PRO A 1 84 ? -3.495 0.772 -16.580 1.00 97.88 84 PRO A O 1
ATOM 641 N N . GLN A 1 85 ? -1.950 -0.356 -17.771 1.00 97.62 85 GLN A N 1
ATOM 642 C CA . GLN A 1 85 ? -2.856 -1.405 -18.243 1.00 97.62 85 GLN A CA 1
ATOM 643 C C . GLN A 1 85 ? -2.919 -2.557 -17.237 1.00 97.62 85 GLN A C 1
ATOM 645 O O . GLN A 1 85 ? -3.989 -3.118 -17.022 1.00 97.62 85 GLN A O 1
ATOM 650 N N . THR A 1 86 ? -1.799 -2.839 -16.566 1.00 96.88 86 THR A N 1
ATOM 651 C CA . THR A 1 86 ? -1.677 -3.918 -15.580 1.00 96.88 86 THR A CA 1
ATOM 652 C C . THR A 1 86 ? -1.107 -3.374 -14.276 1.00 96.88 86 THR A C 1
ATOM 654 O O . THR A 1 86 ? -0.136 -2.617 -14.281 1.00 96.88 86 THR A O 1
ATOM 657 N N . VAL A 1 87 ? -1.688 -3.772 -13.147 1.00 98.12 87 VAL A N 1
ATOM 658 C CA . VAL A 1 87 ? -1.109 -3.559 -11.813 1.00 98.12 87 VAL A CA 1
ATOM 659 C C . VAL A 1 87 ? -1.243 -4.865 -11.055 1.00 98.12 87 VAL A C 1
ATOM 661 O O . VAL A 1 87 ? -2.363 -5.349 -10.896 1.00 98.12 87 VAL A O 1
ATOM 664 N N . VAL A 1 88 ? -0.119 -5.410 -10.598 1.00 96.75 88 VAL A N 1
ATOM 665 C CA . VAL A 1 88 ? -0.085 -6.633 -9.788 1.00 96.75 88 VAL A CA 1
ATOM 666 C C . VAL A 1 88 ? -0.081 -6.231 -8.310 1.00 96.75 88 VAL A C 1
ATOM 668 O O . VAL A 1 88 ? 0.890 -5.608 -7.874 1.00 96.75 88 VAL A O 1
ATOM 671 N N . PRO A 1 89 ? -1.141 -6.529 -7.531 1.00 96.56 89 PRO A N 1
ATOM 672 C CA . PRO A 1 89 ? -1.155 -6.249 -6.097 1.00 96.56 89 PRO A CA 1
ATOM 673 C C . PRO A 1 89 ? -0.060 -7.036 -5.368 1.00 96.56 89 PRO A C 1
ATOM 675 O O . PRO A 1 89 ? 0.185 -8.196 -5.693 1.00 96.56 89 PRO A O 1
ATOM 678 N N . ALA A 1 90 ? 0.564 -6.441 -4.350 1.00 94.94 90 ALA A N 1
ATOM 679 C CA . ALA A 1 90 ? 1.534 -7.153 -3.515 1.00 94.94 90 ALA A CA 1
ATOM 680 C C . ALA A 1 90 ? 0.865 -8.190 -2.608 1.00 94.94 90 ALA A C 1
ATOM 682 O O . ALA A 1 90 ? 1.423 -9.257 -2.373 1.00 94.94 90 ALA A O 1
ATOM 683 N N . HIS A 1 91 ? -0.340 -7.880 -2.125 1.00 95.50 91 HIS A N 1
ATOM 684 C CA . HIS A 1 91 ? -1.151 -8.787 -1.322 1.00 95.50 91 HIS A CA 1
ATOM 685 C C . HIS A 1 91 ? -2.599 -8.737 -1.794 1.00 95.50 91 HIS A C 1
ATOM 687 O O . HIS A 1 91 ? -3.181 -7.663 -1.964 1.00 95.50 91 HIS A O 1
ATOM 693 N N . MET A 1 92 ? -3.209 -9.898 -1.999 1.00 96.00 92 MET A N 1
ATOM 694 C CA . MET A 1 92 ? -4.612 -9.955 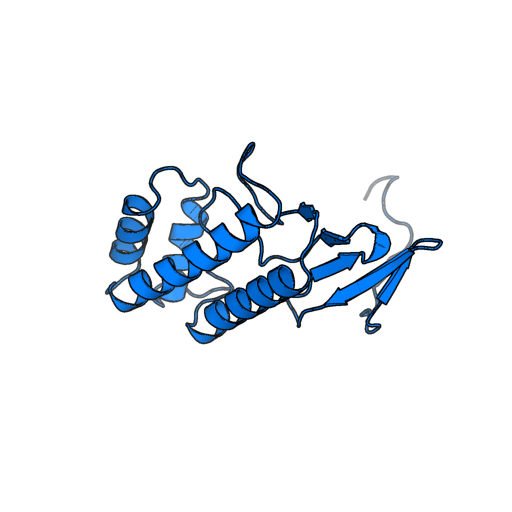-2.377 1.00 96.00 92 MET A CA 1
ATOM 695 C C . MET A 1 92 ? -5.287 -11.234 -1.916 1.00 96.00 92 MET A C 1
ATOM 697 O O . MET A 1 92 ? -4.674 -12.298 -1.849 1.00 96.00 92 MET A O 1
ATOM 701 N N . LYS A 1 93 ? -6.591 -11.128 -1.667 1.00 97.06 93 LYS A N 1
ATOM 702 C CA . LYS A 1 93 ? -7.462 -12.294 -1.558 1.00 97.06 93 LYS A CA 1
ATOM 703 C C . LYS A 1 93 ? -7.581 -12.952 -2.935 1.00 97.06 93 LYS A C 1
ATOM 705 O O . LYS A 1 93 ? -7.680 -12.260 -3.949 1.00 97.06 93 LYS A O 1
ATOM 710 N N . ALA A 1 94 ? -7.622 -14.283 -2.978 1.00 95.12 94 ALA A N 1
ATOM 711 C CA . ALA A 1 94 ? -7.864 -15.013 -4.220 1.00 95.12 94 ALA A CA 1
ATOM 712 C C . ALA A 1 94 ? -9.157 -14.526 -4.905 1.00 95.12 94 ALA A C 1
ATOM 714 O O . ALA A 1 94 ? -10.204 -14.415 -4.263 1.00 95.12 94 ALA A O 1
ATOM 715 N N . GLY A 1 95 ? -9.067 -14.211 -6.200 1.00 94.19 95 GLY A N 1
ATOM 716 C CA . GLY A 1 95 ? -10.184 -13.686 -6.993 1.00 94.19 95 GLY A CA 1
ATOM 717 C C . GLY A 1 95 ? -10.560 -12.224 -6.716 1.00 94.19 95 GLY A C 1
ATOM 718 O O . GLY A 1 95 ? -11.569 -11.757 -7.242 1.00 94.19 95 GLY A O 1
ATOM 719 N N . ALA A 1 96 ? -9.796 -11.491 -5.897 1.00 96.00 96 ALA A N 1
ATOM 720 C CA . ALA A 1 96 ? -9.995 -10.053 -5.737 1.00 96.00 96 ALA A CA 1
ATOM 721 C C . ALA A 1 96 ? -9.622 -9.290 -7.018 1.00 96.00 96 ALA A C 1
ATOM 723 O O . ALA A 1 96 ? -8.887 -9.783 -7.869 1.00 96.00 96 ALA A O 1
ATOM 724 N N . ALA A 1 97 ? -10.131 -8.064 -7.151 1.00 94.06 97 ALA A N 1
ATOM 725 C CA . ALA A 1 97 ? -9.857 -7.238 -8.320 1.00 94.06 97 ALA A CA 1
ATOM 726 C C . ALA A 1 97 ? -8.363 -6.893 -8.434 1.00 94.06 97 ALA A C 1
ATOM 728 O O . ALA A 1 97 ? -7.709 -6.615 -7.430 1.00 94.06 97 ALA A O 1
ATOM 729 N N . GLU A 1 98 ? -7.854 -6.830 -9.659 1.00 93.94 98 GLU A N 1
ATOM 730 C CA . GLU A 1 98 ? -6.478 -6.433 -9.976 1.00 93.94 98 GLU A CA 1
ATOM 731 C C . GLU A 1 98 ? -6.452 -5.074 -10.700 1.00 93.94 98 GLU A C 1
ATOM 733 O O . GLU A 1 98 ? -7.481 -4.401 -10.854 1.00 93.94 98 GLU A O 1
ATOM 738 N N . GLY A 1 99 ? -5.274 -4.633 -11.147 1.00 96.19 99 GLY A N 1
ATOM 739 C CA . GLY A 1 99 ? -5.155 -3.416 -11.944 1.00 96.19 99 GLY A CA 1
ATOM 740 C C . GLY A 1 99 ? -5.511 -2.151 -11.159 1.00 96.19 99 GLY A C 1
ATOM 741 O O . GLY A 1 99 ? -5.345 -2.059 -9.940 1.00 96.19 99 GLY A O 1
ATOM 742 N N . LEU A 1 100 ? -6.046 -1.150 -11.861 1.00 97.44 100 LEU A N 1
ATOM 743 C CA . LEU A 1 100 ? -6.456 0.113 -11.239 1.00 97.44 100 LEU A CA 1
ATOM 744 C C . LEU A 1 100 ? -7.585 -0.045 -10.211 1.00 97.44 100 LEU A C 1
ATOM 746 O O . LEU A 1 100 ? -7.722 0.811 -9.339 1.00 97.44 100 LEU A O 1
ATOM 750 N N . ASN A 1 101 ? -8.357 -1.132 -10.262 1.00 97.75 101 ASN A N 1
ATOM 751 C CA . ASN A 1 101 ? -9.379 -1.399 -9.253 1.00 97.75 101 ASN A CA 1
ATOM 752 C C . ASN A 1 101 ? -8.746 -1.714 -7.891 1.00 97.75 101 ASN A C 1
ATOM 754 O O . ASN A 1 101 ? -9.212 -1.182 -6.886 1.00 97.75 101 ASN A O 1
ATOM 758 N N . ALA A 1 102 ? -7.646 -2.474 -7.852 1.00 97.75 102 ALA A N 1
ATOM 759 C CA . ALA A 1 102 ? -6.879 -2.705 -6.623 1.00 97.75 102 ALA A CA 1
ATOM 760 C C . ALA A 1 102 ? -6.258 -1.408 -6.073 1.00 97.75 102 ALA A C 1
ATOM 762 O O . ALA A 1 102 ? -6.277 -1.155 -4.866 1.00 97.75 102 ALA A O 1
ATOM 763 N N . VAL A 1 103 ? -5.749 -0.549 -6.965 1.00 98.31 103 VAL A N 1
ATOM 764 C CA . VAL A 1 103 ? -5.181 0.760 -6.595 1.00 98.31 103 VAL A CA 1
ATOM 765 C C . VAL A 1 103 ? -6.251 1.655 -5.967 1.00 98.31 103 VAL A C 1
ATOM 767 O O . VAL A 1 103 ? -6.041 2.194 -4.882 1.00 98.31 103 VAL A O 1
ATOM 770 N N . ASN A 1 104 ? -7.413 1.782 -6.615 1.00 98.44 104 ASN A N 1
ATOM 771 C CA . ASN A 1 104 ? -8.526 2.579 -6.096 1.00 98.44 104 ASN A CA 1
ATOM 772 C C . ASN A 1 104 ? -9.050 2.006 -4.771 1.00 98.44 104 ASN A C 1
ATOM 774 O O . ASN A 1 104 ? -9.225 2.763 -3.821 1.00 98.44 104 ASN A O 1
ATOM 778 N N . PHE A 1 105 ? -9.201 0.680 -4.669 1.00 98.38 105 PHE A N 1
ATOM 779 C CA . PHE A 1 105 ? -9.567 0.017 -3.417 1.00 98.38 105 PHE A CA 1
ATOM 780 C C . PHE A 1 105 ? -8.594 0.363 -2.281 1.00 98.38 105 PHE A C 1
ATOM 782 O O . PHE A 1 105 ? -9.035 0.731 -1.196 1.00 98.38 105 PHE A O 1
ATOM 789 N N . SER A 1 106 ? -7.282 0.302 -2.529 1.00 98.31 106 SER A N 1
ATOM 790 C CA . SER A 1 106 ? -6.264 0.629 -1.521 1.00 98.31 106 SER A CA 1
ATOM 791 C C . SER A 1 106 ? -6.350 2.094 -1.071 1.00 98.31 106 SER A C 1
ATOM 793 O O . SER A 1 106 ? -6.298 2.381 0.127 1.00 98.31 106 SER A O 1
ATOM 795 N N . ILE A 1 107 ? -6.534 3.026 -2.016 1.00 98.69 107 ILE A N 1
ATOM 796 C CA . ILE A 1 107 ? -6.712 4.460 -1.726 1.00 98.69 107 ILE A CA 1
ATOM 797 C C . ILE A 1 107 ? -7.950 4.675 -0.852 1.00 98.69 107 ILE A C 1
ATOM 799 O O . ILE A 1 107 ? -7.878 5.358 0.175 1.00 98.69 107 ILE A O 1
ATOM 803 N N . ASP A 1 108 ? -9.079 4.099 -1.256 1.00 98.75 108 ASP A N 1
ATOM 804 C CA . ASP A 1 108 ? -10.349 4.266 -0.561 1.00 98.75 108 ASP A CA 1
ATOM 805 C C . ASP A 1 108 ? -10.295 3.622 0.824 1.00 98.75 108 ASP A C 1
ATOM 807 O O . ASP A 1 108 ? -10.681 4.254 1.808 1.00 98.75 108 ASP A O 1
ATOM 811 N N . TYR A 1 109 ? -9.716 2.426 0.947 1.00 98.69 109 TYR A N 1
ATOM 812 C CA . TYR A 1 109 ? -9.505 1.774 2.234 1.00 98.69 109 TYR A CA 1
ATOM 813 C C . TYR A 1 109 ? -8.727 2.671 3.199 1.00 98.69 109 TYR A C 1
ATOM 815 O O . TYR A 1 109 ? -9.204 2.920 4.305 1.00 98.69 109 TYR A O 1
ATOM 823 N N . LEU A 1 110 ? -7.576 3.214 2.784 1.00 98.62 110 LEU A N 1
ATOM 824 C CA . LEU A 1 110 ? -6.737 4.053 3.648 1.00 98.62 110 LEU A CA 1
ATOM 825 C C . LEU A 1 110 ? -7.417 5.373 4.029 1.00 98.62 110 LEU A C 1
ATOM 827 O O . LEU A 1 110 ? -7.311 5.802 5.179 1.00 98.62 110 LEU A O 1
ATOM 831 N N . LYS A 1 111 ? -8.170 5.995 3.112 1.00 98.75 111 LYS A N 1
ATOM 832 C CA . LYS A 1 111 ? -8.978 7.189 3.425 1.00 98.75 111 LYS A CA 1
ATOM 833 C C . LYS A 1 111 ? -10.040 6.884 4.479 1.00 98.75 111 LYS A C 1
ATOM 835 O O . LYS A 1 111 ? -10.245 7.677 5.398 1.00 98.75 111 LYS A O 1
ATOM 840 N N . GLN A 1 112 ? -10.705 5.740 4.359 1.00 98.75 112 GLN A N 1
ATOM 841 C CA . GLN A 1 112 ? -11.747 5.323 5.294 1.00 98.75 112 GLN A CA 1
ATOM 842 C C . GLN A 1 112 ? -11.161 4.873 6.639 1.00 98.75 112 GLN A C 1
ATOM 844 O O . GLN A 1 112 ? -11.743 5.180 7.679 1.00 98.75 112 GLN A O 1
ATOM 849 N N . TYR A 1 113 ? -9.995 4.225 6.629 1.00 98.81 113 TYR A N 1
ATOM 850 C CA . TYR A 1 113 ? -9.238 3.876 7.828 1.00 98.81 113 TYR A CA 1
ATOM 851 C C . TYR A 1 113 ? -8.804 5.131 8.588 1.00 98.81 113 TYR A C 1
ATOM 853 O O . TYR A 1 113 ? -9.021 5.217 9.790 1.00 98.81 113 TYR A O 1
ATOM 861 N N . GLU A 1 114 ? -8.281 6.152 7.902 1.00 98.62 114 GLU A N 1
ATOM 862 C CA . GLU A 1 114 ? -7.895 7.423 8.531 1.00 98.62 114 GLU A CA 1
ATOM 863 C C . GLU A 1 114 ? -9.079 8.124 9.214 1.00 98.62 114 GLU A C 1
ATOM 865 O O . GLU A 1 114 ? -8.942 8.657 10.316 1.00 98.62 114 GLU A O 1
ATOM 870 N N . GLN A 1 115 ? -10.258 8.109 8.587 1.00 98.69 115 GLN A N 1
ATOM 871 C CA . GLN A 1 115 ? -11.478 8.624 9.216 1.00 98.69 115 GLN A CA 1
ATOM 872 C C . GLN A 1 115 ? -11.835 7.820 10.472 1.00 98.69 115 GLN A C 1
ATOM 874 O O . GLN A 1 115 ? -12.101 8.408 11.523 1.00 98.69 115 GLN A O 1
ATOM 879 N N . ALA A 1 116 ? -11.780 6.487 10.388 1.00 98.69 116 ALA A N 1
ATOM 880 C CA . ALA A 1 116 ? -12.058 5.611 11.520 1.00 98.69 116 ALA A CA 1
ATOM 881 C C . ALA A 1 116 ? -11.074 5.855 12.676 1.00 98.69 116 ALA A C 1
ATOM 883 O O . ALA A 1 116 ? -11.516 5.998 13.817 1.00 98.69 116 ALA A O 1
ATOM 884 N N . VAL A 1 117 ? -9.774 6.007 12.392 1.00 98.62 117 VAL A N 1
ATOM 885 C CA . VAL A 1 117 ? -8.724 6.317 13.381 1.00 98.62 117 VAL A CA 1
ATOM 886 C C . VAL A 1 117 ? -9.056 7.588 14.160 1.00 98.62 117 VAL A C 1
ATOM 888 O O . VAL A 1 117 ? -9.008 7.573 15.390 1.00 98.62 117 VAL A O 1
ATOM 891 N N . LYS A 1 118 ? -9.449 8.666 13.468 1.00 97.94 118 LYS A N 1
ATOM 892 C CA . LYS A 1 118 ? -9.811 9.951 14.098 1.00 97.94 118 LYS A CA 1
ATOM 893 C C . LYS A 1 118 ? -11.049 9.854 14.987 1.00 97.94 118 LYS A C 1
ATOM 895 O O . LYS A 1 118 ? -11.138 10.560 15.985 1.00 97.94 118 LYS A O 1
ATOM 900 N N . SER A 1 119 ? -11.995 8.989 14.628 1.00 97.44 119 SER A N 1
ATOM 901 C CA . SER A 1 119 ? -13.239 8.788 15.383 1.00 97.44 119 SER A CA 1
ATOM 902 C C . SER A 1 119 ? -13.140 7.749 16.509 1.00 97.44 119 SER A C 1
ATOM 904 O O . SER A 1 119 ? -14.026 7.677 17.359 1.00 97.44 119 SER A O 1
ATOM 906 N N . SER A 1 120 ? -12.073 6.946 16.538 1.00 98.38 120 SER A N 1
ATOM 907 C CA . SER A 1 120 ? -11.935 5.815 17.460 1.00 98.38 120 SER A CA 1
ATOM 908 C C . SER A 1 120 ? -11.062 6.170 18.655 1.00 98.38 120 SER A C 1
ATOM 910 O O . SER A 1 120 ? -9.942 6.662 18.503 1.00 98.38 120 SER A O 1
ATOM 912 N N . LYS A 1 121 ? -11.535 5.863 19.867 1.00 97.69 121 LYS A N 1
ATOM 913 C CA . LYS A 1 121 ? -10.766 6.104 21.099 1.00 97.69 121 LYS A CA 1
ATOM 914 C C . LYS A 1 121 ? -9.612 5.113 21.277 1.00 97.69 121 LYS A C 1
ATOM 916 O O . LYS A 1 121 ? -8.536 5.533 21.682 1.00 97.69 121 LYS A O 1
ATOM 921 N N . ASN A 1 122 ? -9.815 3.852 20.909 1.00 98.69 122 ASN A N 1
ATOM 922 C CA . ASN A 1 122 ? -8.886 2.734 21.096 1.00 98.69 122 ASN A CA 1
ATOM 923 C C . ASN A 1 122 ? -8.923 1.781 19.880 1.00 98.69 122 ASN A C 1
ATOM 925 O O . ASN A 1 122 ? -9.692 2.011 18.936 1.00 98.69 122 ASN A O 1
ATOM 929 N N . SER A 1 123 ? -8.075 0.751 19.878 1.00 98.69 123 SER A N 1
ATOM 930 C CA . SER A 1 123 ? -7.980 -0.211 18.772 1.00 98.69 123 SER A CA 1
ATOM 931 C C . SER A 1 123 ? -9.257 -1.026 18.605 1.00 98.69 123 SER A C 1
ATOM 933 O O . SER A 1 123 ? -9.689 -1.230 17.479 1.00 98.69 123 SER A O 1
ATOM 935 N N . GLU A 1 124 ? -9.924 -1.403 19.695 1.00 98.75 124 GLU A N 1
ATOM 936 C CA . GLU A 1 124 ? -11.173 -2.171 19.660 1.00 98.75 124 GLU A CA 1
ATOM 937 C C . GLU A 1 124 ? -12.273 -1.450 18.862 1.00 98.75 124 GLU A C 1
ATOM 939 O O . GLU A 1 124 ? -12.891 -2.035 17.967 1.00 98.75 124 GLU A O 1
ATOM 944 N N . VAL A 1 125 ? -12.476 -0.150 19.118 1.00 98.75 125 VAL A N 1
ATOM 945 C CA . VAL A 1 125 ? -13.450 0.670 18.376 1.00 98.75 125 VAL A CA 1
ATOM 946 C C . VAL A 1 125 ? -13.041 0.811 16.907 1.00 98.75 125 VAL A C 1
ATOM 948 O O . VAL A 1 125 ? -13.902 0.734 16.025 1.00 98.75 125 VAL A O 1
ATOM 951 N N . LEU A 1 126 ? -11.744 0.966 16.627 1.00 98.88 126 LEU A N 1
ATOM 952 C CA . LEU A 1 126 ? -11.221 1.059 15.263 1.00 98.88 126 LEU A CA 1
ATOM 953 C C . LEU A 1 126 ? -11.442 -0.243 14.480 1.00 98.88 126 LEU A C 1
ATOM 955 O O . LEU A 1 126 ? -11.968 -0.205 13.367 1.00 98.88 126 LEU A O 1
ATOM 959 N N . ILE A 1 127 ? -11.105 -1.387 15.079 1.00 98.88 127 ILE A N 1
ATOM 960 C CA . ILE A 1 127 ? -11.277 -2.725 14.497 1.00 98.88 127 ILE A CA 1
ATOM 961 C C . ILE A 1 127 ? -12.751 -2.951 14.170 1.00 98.88 127 ILE A C 1
ATOM 963 O O . ILE A 1 127 ? -13.089 -3.232 13.020 1.00 98.88 127 ILE A O 1
ATOM 967 N N . LYS A 1 128 ? -13.643 -2.731 15.144 1.00 98.75 128 LYS A N 1
ATOM 968 C CA . LYS A 1 128 ? -15.088 -2.901 14.953 1.00 98.75 128 LYS A CA 1
ATOM 969 C C . LYS A 1 128 ? -15.630 -2.001 13.843 1.00 98.75 128 LYS A C 1
ATOM 971 O O . LYS A 1 128 ? -16.396 -2.466 13.001 1.00 98.75 128 LYS A O 1
ATOM 976 N N . THR A 1 129 ? -15.211 -0.736 13.806 1.00 98.75 129 THR A N 1
ATOM 977 C CA . THR A 1 129 ? -15.626 0.221 12.765 1.00 98.75 129 THR A CA 1
ATOM 978 C C . THR A 1 129 ? -15.201 -0.253 11.375 1.00 98.75 129 THR A C 1
ATOM 980 O O . THR A 1 129 ? -15.994 -0.222 10.432 1.00 98.75 129 THR A O 1
ATOM 983 N N . MET A 1 130 ? -13.962 -0.728 11.238 1.00 98.75 130 MET A N 1
ATOM 984 C CA . MET A 1 130 ? -13.445 -1.198 9.954 1.00 98.75 130 MET A CA 1
ATOM 985 C C . MET A 1 130 ? -14.080 -2.519 9.517 1.00 98.75 130 MET A C 1
ATOM 987 O O . MET A 1 130 ? -14.417 -2.644 8.343 1.00 98.75 130 MET A O 1
ATOM 991 N N . GLN A 1 131 ? -14.323 -3.461 10.431 1.00 98.56 131 GLN A N 1
ATOM 992 C CA . GLN A 1 131 ? -15.035 -4.711 10.133 1.00 98.56 131 GLN A CA 1
ATOM 993 C C . GLN A 1 131 ? -16.486 -4.463 9.705 1.00 98.56 131 GLN A C 1
ATOM 995 O O . GLN A 1 131 ? -16.966 -5.088 8.766 1.00 98.56 131 GLN A O 1
ATOM 1000 N N . GLN A 1 132 ? -17.184 -3.515 10.338 1.00 98.44 132 GLN A N 1
ATOM 1001 C CA . GLN A 1 132 ? -18.544 -3.141 9.932 1.00 98.44 132 GLN A CA 1
ATOM 1002 C C . GLN A 1 132 ? -18.579 -2.532 8.529 1.00 98.44 132 GLN A C 1
ATOM 1004 O O . GLN A 1 132 ? -19.493 -2.805 7.754 1.00 98.44 132 GLN A O 1
ATOM 1009 N N . LYS A 1 133 ? -17.583 -1.707 8.198 1.00 98.38 133 LYS A N 1
ATOM 1010 C CA . LYS A 1 133 ? -17.483 -1.052 6.891 1.00 98.38 133 LYS A CA 1
ATOM 1011 C C . LYS A 1 133 ? -17.043 -2.005 5.782 1.00 98.38 133 LYS A C 1
ATOM 1013 O O . LYS A 1 133 ? -17.411 -1.811 4.627 1.00 98.38 133 LYS A O 1
ATOM 1018 N N . TYR A 1 134 ? -16.267 -3.021 6.142 1.00 98.25 134 TYR A N 1
ATOM 1019 C CA . TYR A 1 134 ? -15.648 -3.961 5.221 1.00 98.25 134 TYR A CA 1
ATOM 1020 C C . TYR A 1 134 ? -15.824 -5.420 5.681 1.00 98.25 134 TYR A C 1
ATOM 1022 O O . TYR A 1 134 ? -14.836 -6.115 5.916 1.00 98.25 134 TYR A O 1
ATOM 1030 N N . PRO A 1 135 ? -17.069 -5.925 5.779 1.00 97.69 135 PRO A N 1
ATOM 1031 C CA . PRO A 1 135 ? -17.362 -7.210 6.423 1.00 97.69 135 PRO A CA 1
ATOM 1032 C C . PRO A 1 135 ? -16.872 -8.441 5.647 1.00 97.69 135 PRO A C 1
ATOM 1034 O O . PRO A 1 135 ? -16.909 -9.551 6.168 1.00 97.69 135 PRO A O 1
ATOM 1037 N N . THR A 1 136 ? -16.450 -8.275 4.391 1.00 96.81 136 THR A N 1
ATOM 1038 C CA . THR A 1 136 ? -16.045 -9.373 3.497 1.00 96.81 136 THR A CA 1
ATOM 1039 C C . THR A 1 136 ? -14.536 -9.460 3.266 1.00 96.81 136 THR A C 1
ATOM 1041 O O . THR A 1 136 ? -14.078 -10.396 2.590 1.00 96.81 136 THR A O 1
ATOM 1044 N N . LEU A 1 137 ? -13.768 -8.496 3.791 1.00 98.31 137 LEU A N 1
ATOM 1045 C CA . LEU A 1 137 ? -12.314 -8.507 3.677 1.00 98.31 137 LEU A CA 1
ATOM 1046 C C . LEU A 1 137 ? -11.719 -9.570 4.597 1.00 98.31 137 LEU A C 1
ATOM 1048 O O . LEU A 1 137 ? -12.188 -9.787 5.711 1.00 98.31 137 LEU A O 1
ATOM 1052 N N . THR A 1 138 ? -10.686 -10.248 4.105 1.00 97.06 138 THR A N 1
ATOM 1053 C CA . THR A 1 138 ? -9.891 -11.192 4.901 1.00 97.06 138 THR A CA 1
ATOM 1054 C C . THR A 1 138 ? -8.699 -10.473 5.546 1.00 97.06 138 THR A C 1
ATOM 1056 O O . THR A 1 138 ? -8.614 -9.245 5.492 1.00 97.06 138 THR A O 1
ATOM 1059 N N . GLU A 1 139 ? -7.775 -11.221 6.159 1.00 96.94 139 GLU A N 1
ATOM 1060 C CA . GLU A 1 139 ? -6.618 -10.673 6.893 1.00 96.94 139 GLU A CA 1
ATOM 1061 C C . GLU A 1 139 ? -7.004 -9.828 8.119 1.00 96.94 139 GLU A C 1
ATOM 1063 O O . GLU A 1 139 ? -6.403 -8.797 8.413 1.00 96.94 139 GLU A O 1
ATOM 1068 N N . THR A 1 140 ? -8.009 -10.267 8.879 1.00 97.25 140 THR A N 1
ATOM 1069 C CA . THR A 1 140 ? -8.460 -9.575 10.098 1.00 97.25 140 THR A CA 1
ATOM 1070 C C . THR A 1 140 ? -7.348 -9.401 11.135 1.00 97.25 140 THR A C 1
ATOM 1072 O O . THR A 1 140 ? -7.296 -8.373 11.803 1.00 97.25 140 THR A O 1
ATOM 1075 N N . SER A 1 141 ? -6.405 -10.341 11.224 1.00 97.44 141 SER A N 1
ATOM 1076 C CA . SER A 1 141 ? -5.220 -10.221 12.085 1.00 97.44 141 SER A CA 1
ATOM 1077 C C . SER A 1 141 ? -4.352 -9.007 11.729 1.00 97.44 141 SER A C 1
ATOM 1079 O O . SER A 1 141 ? -3.823 -8.350 12.627 1.00 97.44 141 SER A O 1
ATOM 1081 N N . SER A 1 142 ? -4.258 -8.654 10.442 1.00 97.19 142 SER A N 1
ATOM 1082 C CA . SER A 1 142 ? -3.561 -7.446 9.980 1.00 97.19 142 SER A CA 1
ATOM 1083 C C . SER A 1 142 ? -4.262 -6.178 10.467 1.00 97.19 142 SER A C 1
ATOM 1085 O O . SER A 1 142 ? -3.602 -5.245 10.928 1.00 97.19 142 SER A O 1
ATOM 1087 N N . LEU A 1 143 ? -5.601 -6.156 10.433 1.00 98.62 143 LEU A N 1
ATOM 1088 C CA . LEU A 1 143 ? -6.388 -5.062 11.009 1.00 98.62 143 LEU A CA 1
ATOM 1089 C C . LEU A 1 143 ? -6.174 -4.959 12.525 1.00 98.62 143 LEU A C 1
ATOM 1091 O O . LEU A 1 143 ? -5.980 -3.860 13.035 1.00 98.62 143 LEU A O 1
ATOM 1095 N N . GLU A 1 144 ? -6.213 -6.080 13.241 1.00 98.62 144 GLU A N 1
ATOM 1096 C CA . GLU A 1 144 ? -6.078 -6.109 14.700 1.00 98.62 144 GLU A CA 1
ATOM 1097 C C . GLU A 1 144 ? -4.721 -5.579 15.170 1.00 98.62 144 GLU A C 1
ATOM 1099 O O . GLU A 1 144 ? -4.662 -4.727 16.061 1.00 98.62 144 GLU A O 1
ATOM 1104 N N . LEU A 1 145 ? -3.630 -6.052 14.562 1.00 98.62 145 LEU A N 1
ATOM 1105 C CA . LEU A 1 145 ? -2.278 -5.606 14.896 1.00 98.62 145 LEU A CA 1
ATOM 1106 C C . LEU A 1 145 ? -2.078 -4.141 14.497 1.00 98.62 145 LEU A C 1
ATOM 1108 O O . LEU A 1 145 ? -1.688 -3.322 15.332 1.00 98.62 145 LEU A O 1
ATOM 1112 N N . GLY A 1 146 ? -2.422 -3.785 13.257 1.00 98.44 146 GLY A N 1
ATOM 1113 C CA . GLY A 1 146 ? -2.300 -2.417 12.761 1.00 98.44 146 GLY A CA 1
ATOM 1114 C C . GLY A 1 146 ? -3.101 -1.409 13.589 1.00 98.44 146 GLY A C 1
ATOM 1115 O O . GLY A 1 146 ? -2.611 -0.320 13.884 1.00 98.44 146 GLY A O 1
ATOM 1116 N N . ALA A 1 147 ? -4.301 -1.773 14.050 1.00 98.75 147 ALA A N 1
ATOM 1117 C CA . ALA A 1 147 ? -5.111 -0.913 14.907 1.00 98.75 147 ALA A CA 1
ATOM 1118 C C . ALA A 1 147 ? -4.465 -0.671 16.277 1.00 98.75 147 ALA A C 1
ATOM 1120 O O . ALA A 1 147 ? -4.453 0.472 16.736 1.00 98.75 147 ALA A O 1
ATOM 1121 N N . LYS A 1 148 ? -3.903 -1.705 16.920 1.00 98.81 148 LYS A N 1
ATOM 1122 C CA . LYS A 1 148 ? -3.190 -1.557 18.204 1.00 98.81 148 LYS A CA 1
ATOM 1123 C C . LYS A 1 148 ? -1.986 -0.634 18.069 1.00 98.81 148 LYS A C 1
ATOM 1125 O O . LYS A 1 148 ? -1.815 0.266 18.888 1.00 98.81 148 LYS A O 1
ATOM 1130 N N . VAL A 1 149 ? -1.208 -0.806 17.004 1.00 98.69 149 VAL A N 1
ATOM 1131 C CA . VAL A 1 149 ? -0.038 0.030 16.711 1.00 98.69 149 VAL A CA 1
ATOM 1132 C C . VAL A 1 149 ? -0.446 1.482 16.450 1.00 98.69 149 VAL A C 1
ATOM 1134 O O . VAL A 1 149 ? 0.036 2.396 17.115 1.00 98.69 149 VAL A O 1
ATOM 1137 N N . VAL A 1 150 ? -1.409 1.712 15.553 1.00 98.56 150 VAL A N 1
ATOM 1138 C CA . VAL A 1 150 ? -1.901 3.060 15.205 1.00 98.56 150 VAL A CA 1
ATOM 1139 C C . VAL A 1 150 ? -2.513 3.785 16.411 1.00 98.56 150 VAL A C 1
ATOM 1141 O O . VAL A 1 150 ? -2.479 5.014 16.485 1.00 98.56 150 VAL A O 1
ATOM 1144 N N . LYS A 1 151 ? -3.079 3.043 17.368 1.00 98.38 151 LYS A N 1
ATOM 1145 C CA . LYS A 1 151 ? -3.646 3.594 18.605 1.00 98.38 151 LYS A CA 1
ATOM 1146 C C . LYS A 1 151 ? -2.644 3.698 19.757 1.00 98.38 151 LYS A C 1
ATOM 1148 O O . LYS A 1 151 ? -3.016 4.215 20.806 1.00 98.38 151 LYS A O 1
ATOM 1153 N N . GLY A 1 152 ? -1.390 3.288 19.554 1.00 97.94 152 GLY A N 1
ATOM 1154 C CA . GLY A 1 152 ? -0.327 3.358 20.560 1.00 97.94 152 GLY A CA 1
ATOM 1155 C C . GLY A 1 152 ? -0.443 2.310 21.671 1.00 97.94 152 GLY A C 1
ATOM 1156 O O . GLY A 1 152 ? 0.213 2.428 22.699 1.00 97.94 152 GLY A O 1
ATOM 1157 N N . GLU A 1 153 ? -1.274 1.288 21.476 1.00 98.44 153 GLU A N 1
ATOM 1158 C CA . GLU A 1 153 ? -1.504 0.192 22.427 1.00 98.44 153 GLU A CA 1
ATOM 1159 C C . GLU A 1 153 ? -0.486 -0.947 22.257 1.00 98.44 153 GLU A C 1
ATOM 1161 O O . GLU A 1 153 ? -0.417 -1.858 23.078 1.00 98.44 153 GLU A O 1
ATOM 1166 N N . MET A 1 154 ? 0.303 -0.903 21.182 1.00 97.88 154 MET A N 1
ATOM 1167 C CA . MET A 1 154 ? 1.370 -1.846 20.862 1.00 97.88 154 MET A CA 1
ATOM 1168 C C . MET A 1 154 ? 2.507 -1.104 20.153 1.00 97.88 154 MET A C 1
ATOM 1170 O O . MET A 1 154 ? 2.254 -0.188 19.374 1.00 97.88 154 MET A O 1
ATOM 1174 N N . GLN A 1 155 ? 3.751 -1.497 20.425 1.00 95.88 155 GLN A N 1
ATOM 1175 C CA . GLN A 1 155 ? 4.918 -1.035 19.670 1.00 95.88 155 GLN A CA 1
ATOM 1176 C C . GLN A 1 155 ? 5.159 -1.951 18.468 1.00 95.88 155 GLN A C 1
ATOM 1178 O O . GLN A 1 155 ? 4.941 -3.158 18.561 1.00 95.88 155 GLN A O 1
ATOM 1183 N N . TRP A 1 156 ? 5.579 -1.354 17.355 1.00 94.00 156 TRP A N 1
ATOM 1184 C CA . TRP A 1 156 ? 5.947 -2.039 16.122 1.00 94.00 156 TRP A CA 1
ATOM 1185 C C . TRP A 1 156 ? 6.937 -1.171 15.329 1.00 94.00 156 TRP A C 1
ATOM 1187 O O . TRP A 1 156 ? 6.729 0.047 15.263 1.00 94.00 156 TRP A O 1
ATOM 1197 N N . PRO A 1 157 ? 7.943 -1.765 14.667 1.00 79.25 157 PRO A N 1
ATOM 1198 C CA . PRO A 1 157 ? 8.404 -3.148 14.832 1.00 79.25 157 PRO A CA 1
ATOM 1199 C C . PRO A 1 157 ? 9.066 -3.405 16.195 1.00 79.25 157 PRO A C 1
ATOM 1201 O O . PRO A 1 157 ? 9.621 -2.453 16.790 1.00 79.25 157 PRO A O 1
#

Sequence (157 aa):
MGANAPSKIIVPQAYTAKTLKLENETIEIKGQKELTYLWIPSVKAVVGGIPVSSGIHLWTADTPTTKDRAEVIKTLESIKALKPQTVVPAHMKAGAAEGLNAVNFSIDYLKQYEQAVKSSKNSEVLIKTMQQKYPTLTETSSLELGAKVVKGEMQWP

Foldseek 3Di:
DDPPDDPDDDDDDDDDDQWDDDPPWTWGWDADDQQIWIATLVQLEIDDGALFEFLAQHQQLVPLDPVSLVSSLVSLVVSVVSVGPFYDHPYYDPPTDTDNVSSVVSNVSSVQLVVLLVVDQALVSSLVSSCVVRVRHDPSVSSSNNSCNSNVVDDDD

Radius of gyration: 18.1 Å; chains: 1; bounding box: 49×42×47 Å

pLDDT: mean 96.0, std 4.44, range [64.56, 98.88]